Protein AF-A0A6I3NGX9-F1 (afdb_monomer_lite)

Radius of gyration: 14.42 Å; chains: 1; bounding box: 36×33×35 Å

Foldseek 3Di:
DDADALVNLVVDDPAFPVLSVVVNVLNVVQCVVQNRPDDPVRLAEEEAEDPVVVVVVCVVCVPWAWPDKDWDATPVRFIKIWTWTDPDPRYIYIYIDGPCCCVPVPVVNVVSNVVVVVVVD

Structure (mmCIF, N/CA/C/O backbone):
data_AF-A0A6I3NGX9-F1
#
_entry.id   AF-A0A6I3NGX9-F1
#
loop_
_atom_site.group_PDB
_atom_site.id
_atom_site.type_symbol
_atom_site.label_atom_id
_atom_site.label_alt_id
_atom_site.label_comp_id
_atom_site.label_asym_id
_atom_site.label_entity_id
_atom_site.label_seq_id
_atom_site.pdbx_PDB_ins_code
_atom_site.Cartn_x
_atom_site.Cartn_y
_atom_site.Cartn_z
_atom_site.occupancy
_atom_site.B_iso_or_equiv
_atom_site.auth_seq_id
_atom_site.auth_comp_id
_atom_site.auth_asym_id
_atom_site.auth_atom_id
_atom_site.pdbx_PDB_model_num
ATOM 1 N N . MET A 1 1 ? 9.104 -7.984 0.046 1.00 78.94 1 MET A N 1
ATOM 2 C CA . MET A 1 1 ? 8.156 -7.069 -0.623 1.00 78.94 1 MET A CA 1
ATOM 3 C C . MET A 1 1 ? 8.211 -7.337 -2.118 1.00 78.94 1 MET A C 1
ATOM 5 O O . MET A 1 1 ? 9.303 -7.565 -2.633 1.00 78.94 1 MET A O 1
ATOM 9 N N . LYS A 1 2 ? 7.059 -7.397 -2.793 1.00 83.19 2 LYS A N 1
ATOM 10 C CA . LYS A 1 2 ? 6.963 -7.631 -4.242 1.00 83.19 2 LYS A CA 1
ATOM 11 C C . LYS A 1 2 ? 7.318 -6.350 -5.006 1.00 83.19 2 LYS A C 1
ATOM 13 O O . LYS A 1 2 ? 6.868 -5.269 -4.638 1.00 83.19 2 LYS A O 1
ATOM 18 N N . ILE A 1 3 ? 8.093 -6.462 -6.087 1.00 86.69 3 ILE A N 1
ATOM 19 C CA . ILE A 1 3 ? 8.275 -5.350 -7.032 1.00 86.69 3 ILE A CA 1
ATOM 20 C C . ILE A 1 3 ? 7.126 -5.373 -8.026 1.00 86.69 3 ILE A C 1
ATOM 22 O O . ILE A 1 3 ? 7.016 -6.298 -8.831 1.00 86.69 3 ILE A O 1
ATOM 26 N N . TRP A 1 4 ? 6.305 -4.330 -7.991 1.00 90.75 4 TRP A N 1
ATOM 27 C CA . TRP A 1 4 ? 5.278 -4.111 -8.997 1.00 90.75 4 TRP A CA 1
ATOM 28 C C . TRP A 1 4 ? 5.881 -3.570 -10.289 1.00 90.75 4 TRP A C 1
ATOM 30 O O . TRP A 1 4 ? 6.665 -2.620 -10.285 1.00 90.75 4 TRP A O 1
ATOM 40 N N . LYS A 1 5 ? 5.493 -4.177 -11.409 1.00 89.94 5 LYS A N 1
ATOM 41 C CA . LYS A 1 5 ? 5.755 -3.673 -12.761 1.00 89.94 5 LYS A CA 1
ATOM 42 C C . LYS A 1 5 ? 4.480 -3.051 -13.325 1.00 89.94 5 LYS A C 1
ATOM 44 O O . LYS A 1 5 ? 3.382 -3.515 -13.022 1.00 89.94 5 LYS A O 1
ATOM 49 N N . LEU A 1 6 ? 4.623 -2.047 -14.194 1.00 91.50 6 LEU A N 1
ATOM 50 C CA . LEU A 1 6 ? 3.482 -1.372 -14.831 1.00 91.50 6 LEU A CA 1
ATOM 51 C C . LEU A 1 6 ? 2.536 -2.363 -15.524 1.00 91.50 6 LEU A C 1
ATOM 53 O O . LEU A 1 6 ? 1.324 -2.259 -15.388 1.00 91.50 6 LEU A O 1
ATOM 57 N N . GLU A 1 7 ? 3.082 -3.365 -16.212 1.00 91.00 7 GLU A N 1
ATOM 58 C CA . GLU A 1 7 ? 2.273 -4.378 -16.901 1.00 91.00 7 GLU A CA 1
ATOM 59 C C . GLU A 1 7 ? 1.489 -5.286 -15.944 1.00 91.00 7 GLU A C 1
ATOM 61 O O . GLU A 1 7 ? 0.401 -5.730 -16.292 1.00 91.00 7 GLU A O 1
ATOM 66 N N . GLN A 1 8 ? 2.000 -5.532 -14.733 1.00 92.12 8 GLN A N 1
ATOM 67 C CA . GLN A 1 8 ? 1.262 -6.278 -13.707 1.00 92.12 8 GLN A CA 1
ATOM 68 C C . GLN A 1 8 ? 0.120 -5.436 -13.142 1.00 92.12 8 GLN A C 1
ATOM 70 O O . GLN A 1 8 ? -0.971 -5.953 -12.937 1.00 92.12 8 GLN A O 1
ATOM 75 N N . LEU A 1 9 ? 0.361 -4.138 -12.932 1.00 93.19 9 LEU A N 1
ATOM 76 C CA . LEU A 1 9 ? -0.648 -3.215 -12.420 1.00 93.19 9 LEU A CA 1
ATOM 77 C C . LEU A 1 9 ? -1.831 -3.076 -13.392 1.00 93.19 9 LEU A C 1
ATOM 79 O O . LEU A 1 9 ? -2.978 -3.109 -12.971 1.00 93.19 9 LEU A O 1
ATOM 83 N N . LYS A 1 10 ? -1.561 -3.014 -14.703 1.00 91.62 10 LYS A N 1
ATOM 84 C CA . LYS A 1 10 ? -2.596 -2.957 -15.755 1.00 91.62 10 LYS A CA 1
ATOM 85 C C . LYS A 1 10 ? -3.472 -4.210 -15.848 1.00 91.62 10 LYS A C 1
ATOM 87 O O . LYS A 1 10 ? -4.523 -4.166 -16.481 1.00 91.62 10 LYS A O 1
ATOM 92 N N . GLN A 1 11 ? -3.007 -5.334 -15.307 1.00 93.56 11 GLN A N 1
ATOM 93 C CA . GLN A 1 11 ? -3.738 -6.604 -15.292 1.00 93.56 11 GLN A CA 1
ATOM 94 C C . GLN A 1 11 ? -4.511 -6.811 -13.986 1.00 93.56 11 GLN A C 1
ATOM 96 O O . GLN A 1 11 ? -5.276 -7.768 -13.893 1.00 93.56 11 GLN A O 1
ATOM 101 N N . GLU A 1 12 ? -4.309 -5.947 -12.987 1.00 92.00 12 GLU A N 1
ATOM 102 C CA . GLU A 1 12 ? -5.031 -6.017 -11.725 1.00 92.00 12 GLU A CA 1
ATOM 103 C C . GLU A 1 12 ? -6.476 -5.548 -11.919 1.00 92.00 12 GLU A C 1
ATOM 105 O O . GLU A 1 12 ? -6.735 -4.515 -12.532 1.00 92.00 12 GLU A O 1
ATOM 110 N N . THR A 1 13 ? -7.422 -6.322 -11.393 1.00 89.88 13 THR A N 1
ATOM 111 C CA . THR A 1 13 ? -8.863 -6.049 -11.527 1.00 89.88 13 THR A CA 1
ATOM 112 C C . THR A 1 13 ? -9.584 -6.000 -10.188 1.00 89.88 13 THR A C 1
ATOM 114 O O . THR A 1 13 ? -10.768 -5.681 -10.153 1.00 89.88 13 THR A O 1
ATOM 117 N N . ASN A 1 14 ? -8.907 -6.353 -9.091 1.00 91.00 14 ASN A N 1
ATOM 118 C CA . ASN A 1 14 ? -9.511 -6.424 -7.758 1.00 91.00 14 ASN A CA 1
ATOM 119 C C . ASN A 1 14 ? -9.306 -5.144 -6.935 1.00 91.00 14 ASN A C 1
ATOM 121 O O . ASN A 1 14 ? -9.725 -5.084 -5.782 1.00 91.00 14 ASN A O 1
ATOM 125 N N . VAL A 1 15 ? -8.647 -4.140 -7.510 1.00 93.94 15 VAL A N 1
ATOM 126 C CA . VAL A 1 15 ? -8.295 -2.875 -6.863 1.00 93.94 15 VAL A CA 1
ATOM 127 C C . VAL A 1 15 ? -8.997 -1.733 -7.595 1.00 93.94 15 VAL A C 1
ATOM 129 O O . VAL A 1 15 ? -9.135 -1.773 -8.817 1.00 93.94 15 VAL A O 1
ATOM 132 N N . ASP A 1 16 ? -9.444 -0.721 -6.850 1.00 96.75 16 ASP A N 1
ATOM 133 C CA . ASP A 1 16 ? -10.109 0.454 -7.416 1.00 96.75 16 ASP A CA 1
ATOM 134 C C . ASP A 1 16 ? -9.216 1.196 -8.425 1.00 96.75 16 ASP A C 1
ATOM 136 O O . ASP A 1 16 ? -8.006 1.352 -8.235 1.00 96.75 16 ASP A O 1
ATOM 140 N N . GLU A 1 17 ? -9.827 1.701 -9.497 1.00 95.81 17 GLU A N 1
ATOM 141 C CA . GLU A 1 17 ? -9.117 2.376 -10.586 1.00 95.81 17 GLU A CA 1
ATOM 142 C C . GLU A 1 17 ? -8.317 3.601 -10.119 1.00 95.81 17 GLU A C 1
ATOM 144 O O . GLU A 1 17 ? -7.262 3.888 -10.683 1.00 95.81 17 GLU A O 1
ATOM 149 N N . MET A 1 18 ? -8.784 4.334 -9.100 1.00 96.62 18 MET A N 1
ATOM 150 C CA . MET A 1 18 ? -8.056 5.493 -8.576 1.00 96.62 18 MET A CA 1
ATOM 151 C C . MET A 1 18 ? -6.792 5.067 -7.826 1.00 96.62 18 MET A C 1
ATOM 153 O O . MET A 1 18 ? -5.745 5.700 -7.962 1.00 96.62 18 MET A O 1
ATOM 157 N N . VAL A 1 19 ? -6.872 3.968 -7.070 1.00 97.12 19 VAL A N 1
ATOM 158 C CA . VAL A 1 19 ? -5.712 3.372 -6.396 1.00 97.12 19 VAL A CA 1
ATOM 159 C C . VAL A 1 19 ? -4.687 2.915 -7.436 1.00 97.12 19 VAL A C 1
ATOM 161 O O . VAL A 1 19 ? -3.503 3.233 -7.317 1.00 97.12 19 VAL A O 1
ATOM 164 N N . LEU A 1 20 ? -5.143 2.232 -8.494 1.00 96.69 20 LEU A N 1
ATOM 165 C CA . LEU A 1 20 ? -4.280 1.817 -9.601 1.00 96.69 20 LEU A CA 1
ATOM 166 C C . LEU A 1 20 ? -3.636 3.022 -10.298 1.00 96.69 20 LEU A C 1
ATOM 168 O O . LEU A 1 20 ? -2.440 2.991 -10.571 1.00 96.69 20 LEU A O 1
ATOM 172 N N . ALA A 1 21 ? -4.378 4.105 -10.535 1.00 96.19 21 ALA A N 1
ATOM 173 C CA . ALA A 1 21 ? -3.835 5.311 -11.157 1.00 96.19 21 ALA A CA 1
ATOM 174 C C . ALA A 1 21 ? -2.710 5.946 -10.320 1.00 96.19 21 ALA A C 1
ATOM 176 O O . ALA A 1 21 ? -1.639 6.234 -10.857 1.00 96.19 21 ALA A O 1
ATOM 177 N N . LYS A 1 22 ? -2.906 6.104 -9.002 1.00 95.94 22 LYS A N 1
ATOM 178 C CA . LYS A 1 22 ? -1.862 6.639 -8.106 1.00 95.94 22 LYS A CA 1
ATOM 179 C C . LYS A 1 22 ? -0.637 5.722 -8.047 1.00 95.94 22 LYS A C 1
ATOM 181 O O . LYS A 1 22 ? 0.493 6.193 -8.177 1.00 95.94 22 LYS A O 1
ATOM 186 N N . ALA A 1 23 ? -0.845 4.408 -7.946 1.00 95.69 23 ALA A N 1
ATOM 187 C CA . ALA A 1 23 ? 0.248 3.441 -7.994 1.00 95.69 23 ALA A CA 1
ATOM 188 C C . ALA A 1 23 ? 1.018 3.507 -9.329 1.00 95.69 23 ALA A C 1
ATOM 190 O O . ALA A 1 23 ? 2.246 3.422 -9.341 1.00 95.69 23 ALA A O 1
ATOM 191 N N . GLU A 1 24 ? 0.324 3.698 -10.455 1.00 95.56 24 GLU A N 1
ATOM 192 C CA . GLU A 1 24 ? 0.942 3.833 -11.777 1.00 95.56 24 GLU A CA 1
ATOM 193 C C . GLU A 1 24 ? 1.857 5.063 -11.858 1.00 95.56 24 GLU A C 1
ATOM 195 O O . GLU A 1 24 ? 2.952 4.978 -12.420 1.00 95.56 24 GLU A O 1
ATOM 200 N N . GLU A 1 25 ? 1.437 6.197 -11.292 1.00 94.56 25 GLU A N 1
ATOM 201 C CA . GLU A 1 25 ? 2.242 7.422 -11.239 1.00 94.56 25 GLU A CA 1
ATOM 202 C C . GLU A 1 25 ? 3.557 7.201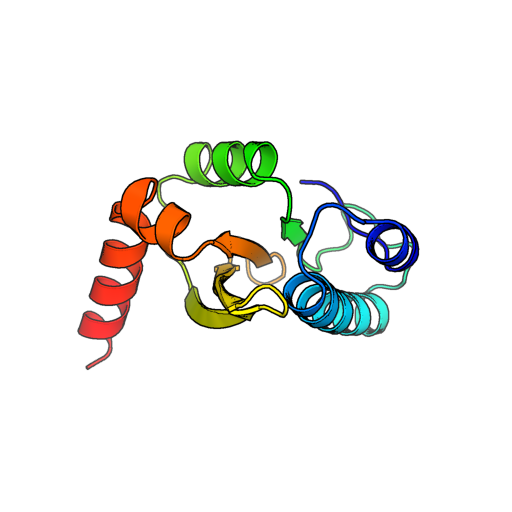 -10.488 1.00 94.56 25 GLU A C 1
ATOM 204 O O . GLU A 1 25 ? 4.625 7.522 -11.016 1.00 94.56 25 GLU A O 1
ATOM 209 N N . ILE A 1 26 ? 3.499 6.563 -9.316 1.00 92.12 26 ILE A N 1
ATOM 210 C CA . ILE A 1 26 ? 4.697 6.215 -8.544 1.00 92.12 26 ILE A CA 1
ATOM 211 C C . ILE A 1 26 ? 5.588 5.272 -9.356 1.00 92.12 26 ILE A C 1
ATOM 213 O O . ILE A 1 26 ? 6.775 5.541 -9.532 1.00 92.12 26 ILE A O 1
ATOM 217 N N . LEU A 1 27 ? 5.030 4.204 -9.936 1.00 92.19 27 LEU A N 1
ATOM 218 C CA . LEU A 1 27 ? 5.803 3.259 -10.749 1.00 92.19 27 LEU A CA 1
ATOM 219 C C . LEU A 1 27 ? 6.504 3.919 -11.937 1.00 92.19 27 LEU A C 1
ATOM 221 O O . LEU A 1 27 ? 7.624 3.524 -12.263 1.00 92.19 27 LEU A O 1
ATOM 225 N N . LYS A 1 28 ? 5.874 4.904 -12.588 1.00 92.56 28 LYS A N 1
ATOM 226 C CA . LYS A 1 28 ? 6.499 5.667 -13.677 1.00 92.56 28 LYS A CA 1
ATOM 227 C C . LYS A 1 28 ? 7.715 6.439 -13.184 1.00 92.56 28 LYS A C 1
ATOM 229 O O . LYS A 1 28 ? 8.752 6.378 -13.839 1.00 92.56 28 LYS A O 1
ATOM 234 N N . VAL A 1 29 ? 7.614 7.109 -12.035 1.00 89.94 29 VAL A N 1
ATOM 235 C CA . VAL A 1 29 ? 8.752 7.808 -11.417 1.00 89.94 29 VAL A CA 1
ATOM 236 C C . VAL A 1 29 ? 9.875 6.818 -11.111 1.00 89.94 29 VAL A C 1
ATOM 238 O O . VAL A 1 29 ? 11.015 7.035 -11.520 1.00 89.94 29 VAL A O 1
ATOM 241 N N . LEU A 1 30 ? 9.555 5.678 -10.495 1.00 88.50 30 LEU A N 1
ATOM 242 C CA . LEU A 1 30 ? 10.552 4.650 -10.192 1.00 88.50 30 LEU A CA 1
ATOM 243 C C . LEU A 1 30 ? 11.225 4.098 -11.453 1.00 88.50 30 LEU A C 1
ATOM 245 O O . LEU A 1 30 ? 12.440 3.938 -11.479 1.00 88.50 30 LEU A O 1
ATOM 249 N N . ASN A 1 31 ? 10.468 3.851 -12.522 1.00 89.56 31 ASN A N 1
ATOM 250 C CA . ASN A 1 31 ? 11.030 3.384 -13.790 1.00 89.56 31 ASN A CA 1
ATOM 251 C C . ASN A 1 31 ? 11.949 4.426 -14.443 1.00 89.56 31 ASN A C 1
ATOM 253 O O . ASN A 1 31 ? 12.943 4.051 -15.058 1.00 89.56 31 ASN A O 1
ATOM 257 N N . VAL A 1 32 ? 11.639 5.721 -14.322 1.00 90.00 32 VAL A N 1
ATOM 258 C CA . VAL A 1 32 ? 12.490 6.799 -14.854 1.00 90.00 32 VAL A CA 1
ATOM 259 C C . VAL A 1 32 ? 13.850 6.827 -14.157 1.00 90.00 32 VAL A C 1
ATOM 261 O O . VAL A 1 32 ? 14.859 7.083 -14.811 1.00 90.00 32 VAL A O 1
ATOM 264 N N . HIS A 1 33 ? 13.888 6.553 -12.853 1.00 87.56 33 HIS A N 1
ATOM 265 C CA . HIS A 1 33 ? 15.119 6.624 -12.066 1.00 87.56 33 HIS A CA 1
ATOM 266 C C . HIS A 1 33 ? 15.905 5.308 -12.015 1.00 87.56 33 HIS A C 1
ATOM 268 O O . HIS A 1 33 ? 17.133 5.348 -11.987 1.00 87.56 33 HIS A O 1
ATOM 274 N N . TYR A 1 34 ? 15.219 4.163 -12.040 1.00 87.12 34 TYR A N 1
ATOM 275 C CA . TYR A 1 34 ? 15.818 2.847 -11.774 1.00 87.12 34 TYR A CA 1
ATOM 276 C C . TYR A 1 34 ? 15.598 1.814 -12.885 1.00 87.12 34 TYR A C 1
ATOM 278 O O . TYR A 1 34 ? 16.074 0.691 -12.764 1.00 87.12 34 TYR A O 1
ATOM 286 N N . GLY A 1 35 ? 14.887 2.165 -13.960 1.00 87.50 35 GLY A N 1
ATOM 287 C CA . GLY A 1 35 ? 14.545 1.232 -15.034 1.00 87.50 35 GLY A CA 1
ATOM 288 C C . GLY A 1 35 ? 13.323 0.360 -14.728 1.00 87.50 35 GLY A C 1
ATOM 289 O O . GLY A 1 35 ? 12.881 0.201 -13.584 1.00 87.50 35 GLY A O 1
ATOM 290 N N . ASP A 1 36 ? 12.733 -0.202 -15.783 1.00 86.69 36 ASP A N 1
ATOM 291 C CA . ASP A 1 36 ? 11.607 -1.135 -15.689 1.00 86.69 36 ASP A CA 1
ATOM 292 C C . ASP A 1 36 ? 12.054 -2.576 -15.391 1.00 86.69 36 ASP A C 1
ATOM 294 O O . ASP A 1 36 ? 11.243 -3.394 -14.951 1.00 86.69 36 ASP A O 1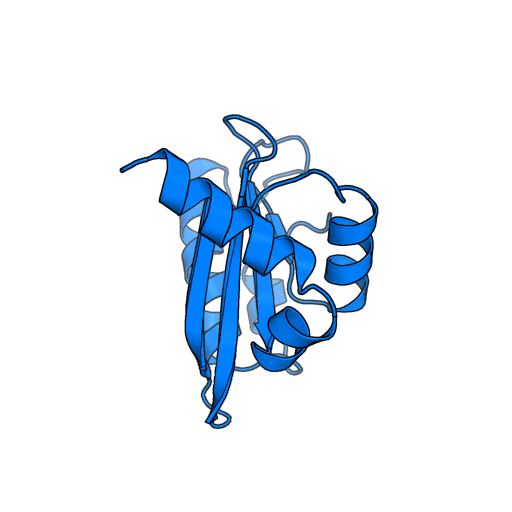
ATOM 298 N N . ASP A 1 37 ? 13.347 -2.874 -15.515 1.00 86.00 37 ASP A N 1
ATOM 299 C CA . ASP A 1 37 ? 14.008 -4.128 -15.155 1.00 86.00 37 ASP A CA 1
ATOM 300 C C . ASP A 1 37 ? 14.511 -4.165 -13.702 1.00 86.00 37 ASP A C 1
ATOM 302 O O . ASP A 1 37 ? 15.027 -5.197 -13.274 1.00 86.00 37 ASP A O 1
ATOM 306 N N . ARG A 1 38 ? 14.239 -3.112 -12.909 1.00 85.88 38 ARG A N 1
ATOM 307 C CA . ARG A 1 38 ? 14.667 -3.001 -11.505 1.00 85.88 38 ARG A CA 1
ATOM 308 C C . ARG A 1 38 ? 14.443 -4.269 -10.673 1.00 85.88 38 ARG A C 1
ATOM 310 O O . ARG A 1 38 ? 13.364 -4.885 -10.714 1.00 85.88 38 ARG A O 1
ATOM 317 N N . LEU A 1 39 ? 15.453 -4.612 -9.892 1.00 82.25 39 LEU A N 1
ATOM 318 C CA . LEU A 1 39 ? 15.532 -5.714 -8.946 1.00 82.25 39 LEU A CA 1
ATOM 319 C C . LEU A 1 39 ? 15.334 -5.210 -7.514 1.00 82.25 39 LEU A C 1
ATOM 321 O O . LEU A 1 39 ? 15.367 -4.019 -7.240 1.00 82.25 39 LEU A O 1
ATOM 325 N N . VAL A 1 40 ? 15.160 -6.134 -6.565 1.00 75.69 40 VAL A N 1
ATOM 326 C CA . VAL A 1 40 ? 15.030 -5.811 -5.123 1.00 75.69 40 VAL A CA 1
ATOM 327 C C . VAL A 1 40 ? 16.288 -5.124 -4.579 1.00 75.69 40 VAL A C 1
ATOM 329 O O . VAL A 1 40 ? 16.231 -4.428 -3.573 1.00 75.69 40 VAL A O 1
ATOM 332 N N . THR A 1 41 ? 17.425 -5.303 -5.251 1.00 74.50 41 THR A N 1
ATOM 333 C CA . THR A 1 41 ? 18.688 -4.620 -4.948 1.00 74.50 41 THR A CA 1
ATOM 334 C C . THR A 1 41 ? 18.768 -3.203 -5.507 1.00 74.50 41 THR A C 1
ATOM 336 O O . THR A 1 41 ? 19.639 -2.448 -5.083 1.00 74.50 41 THR A O 1
ATOM 339 N N . ASP A 1 42 ? 17.898 -2.847 -6.452 1.00 66.19 42 ASP A N 1
ATOM 340 C CA . ASP A 1 42 ? 17.850 -1.517 -7.046 1.00 66.19 42 ASP A CA 1
ATOM 341 C C . ASP A 1 42 ? 16.956 -0.656 -6.145 1.00 66.19 42 ASP A C 1
ATOM 343 O O . ASP A 1 42 ? 15.728 -0.682 -6.231 1.00 66.19 42 ASP A O 1
ATOM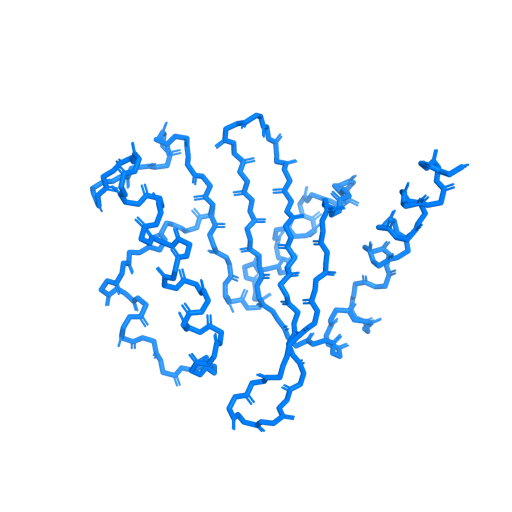 347 N N . LEU A 1 43 ? 17.606 0.007 -5.187 1.00 67.94 43 LEU A N 1
ATOM 348 C CA . LEU A 1 43 ? 17.017 0.816 -4.115 1.00 67.94 43 LEU A CA 1
ATOM 349 C C . LEU A 1 43 ? 16.112 1.914 -4.692 1.00 67.94 43 LEU A C 1
ATOM 351 O O . LEU A 1 43 ? 16.602 2.959 -5.110 1.00 67.94 43 LEU A O 1
ATOM 355 N N . GLY A 1 44 ? 14.806 1.659 -4.764 1.00 66.25 44 GLY A N 1
ATOM 356 C CA . GLY A 1 44 ? 13.844 2.575 -5.384 1.00 66.25 44 GLY A CA 1
ATOM 357 C C . GLY A 1 44 ? 12.442 2.510 -4.790 1.00 66.25 44 GLY A C 1
ATOM 358 O O . GLY A 1 44 ? 11.529 3.117 -5.323 1.00 66.25 44 GLY A O 1
ATOM 359 N N . GLY A 1 45 ? 12.245 1.790 -3.691 1.00 82.31 45 GLY A N 1
ATOM 360 C CA . GLY A 1 45 ? 10.959 1.710 -3.007 1.00 82.31 45 GLY A CA 1
ATOM 361 C C . GLY A 1 45 ? 9.917 0.754 -3.606 1.00 82.31 45 GLY A C 1
ATOM 362 O O . GLY A 1 45 ? 10.058 0.191 -4.697 1.00 82.31 45 GLY A O 1
ATOM 363 N N . TYR A 1 46 ? 8.871 0.516 -2.817 1.00 89.44 46 TYR A N 1
ATOM 364 C CA . TYR A 1 46 ? 7.896 -0.558 -3.003 1.00 89.44 46 TYR A CA 1
ATOM 365 C C . TYR A 1 46 ? 6.470 -0.027 -2.925 1.00 89.44 46 TYR A C 1
ATOM 367 O O . TYR A 1 46 ? 6.184 0.907 -2.182 1.00 89.44 46 TYR A O 1
ATOM 375 N N . ILE A 1 47 ? 5.570 -0.681 -3.656 1.00 93.56 47 ILE A N 1
ATOM 376 C CA . ILE A 1 47 ? 4.131 -0.426 -3.581 1.00 93.56 47 ILE A CA 1
ATOM 377 C C . ILE A 1 47 ? 3.459 -1.673 -3.015 1.00 93.56 47 ILE A C 1
ATOM 379 O O . ILE A 1 47 ? 3.734 -2.777 -3.486 1.00 93.56 47 ILE A O 1
ATOM 383 N N . LEU A 1 48 ? 2.582 -1.507 -2.028 1.00 94.81 48 LEU A N 1
ATOM 384 C CA . LEU A 1 48 ? 1.754 -2.580 -1.482 1.00 94.81 48 LEU A CA 1
ATOM 385 C C . LEU A 1 48 ? 0.275 -2.280 -1.747 1.00 94.81 48 LEU A C 1
ATOM 387 O O . LEU A 1 48 ? -0.217 -1.202 -1.416 1.00 94.81 48 LEU A O 1
ATOM 391 N N . LEU A 1 49 ? -0.410 -3.251 -2.352 1.00 94.25 49 LEU A N 1
ATOM 392 C CA . LEU A 1 49 ? -1.836 -3.183 -2.707 1.00 94.25 49 LEU A CA 1
ATOM 393 C C . LEU A 1 49 ? -2.649 -4.314 -2.066 1.00 94.25 49 LEU A C 1
ATOM 395 O O . LEU A 1 49 ? -3.854 -4.183 -1.885 1.00 94.25 49 LEU A O 1
ATOM 399 N N . ASP A 1 50 ? -1.996 -5.432 -1.744 1.00 92.31 50 ASP A N 1
ATOM 400 C CA . ASP A 1 50 ? -2.637 -6.605 -1.164 1.00 92.31 50 ASP A CA 1
ATOM 401 C C . ASP A 1 50 ? -2.709 -6.494 0.364 1.00 92.31 50 ASP A C 1
ATOM 403 O O . ASP A 1 50 ? -1.723 -6.160 1.028 1.00 92.31 50 ASP A O 1
ATOM 407 N N . ILE A 1 51 ? -3.880 -6.785 0.931 1.00 91.31 51 ILE A N 1
ATOM 408 C CA . ILE A 1 51 ? -4.127 -6.597 2.363 1.00 91.31 51 ILE A CA 1
ATOM 409 C C . ILE A 1 51 ? -3.304 -7.549 3.243 1.00 91.31 51 ILE A C 1
ATOM 411 O O . ILE A 1 51 ? -2.891 -7.160 4.338 1.00 91.31 51 ILE A O 1
ATOM 415 N N . GLU A 1 52 ? -3.016 -8.770 2.784 1.00 92.88 52 GLU A N 1
ATOM 416 C CA . GLU A 1 52 ? -2.199 -9.728 3.533 1.00 92.88 52 GLU A CA 1
ATOM 417 C C . GLU A 1 52 ? -0.727 -9.295 3.535 1.00 92.88 52 GLU A C 1
ATOM 419 O O . GLU A 1 52 ? -0.056 -9.351 4.576 1.00 92.88 52 GLU A O 1
ATOM 424 N N . GLU A 1 53 ? -0.229 -8.794 2.398 1.00 93.31 53 GLU A N 1
ATOM 425 C CA . GLU A 1 53 ? 1.109 -8.200 2.305 1.00 93.31 53 GLU A CA 1
ATOM 426 C C . GLU A 1 53 ? 1.238 -6.958 3.201 1.00 93.31 53 GLU A C 1
ATOM 428 O O . GLU A 1 53 ? 2.223 -6.831 3.935 1.00 93.31 53 GLU A O 1
ATOM 433 N N . ILE A 1 54 ? 0.233 -6.074 3.198 1.00 94.94 54 ILE A N 1
ATOM 434 C CA . ILE A 1 54 ? 0.179 -4.876 4.051 1.00 94.94 54 ILE A CA 1
ATOM 435 C C . ILE A 1 54 ? 0.194 -5.266 5.531 1.00 94.94 54 ILE A C 1
ATOM 437 O O . ILE A 1 54 ? 1.006 -4.751 6.303 1.00 94.94 54 ILE A O 1
ATOM 441 N N . HIS A 1 55 ? -0.657 -6.211 5.935 1.00 94.75 55 HIS A N 1
ATOM 442 C CA . HIS A 1 55 ? -0.710 -6.679 7.317 1.00 94.75 55 HIS A CA 1
ATOM 443 C C . HIS A 1 55 ? 0.623 -7.285 7.767 1.00 94.75 55 HIS A C 1
ATOM 445 O O . HIS A 1 55 ? 1.105 -6.994 8.868 1.00 94.75 55 HIS A O 1
ATOM 451 N N . THR A 1 56 ? 1.250 -8.085 6.904 1.00 95.06 56 THR A N 1
ATOM 452 C CA . THR A 1 56 ? 2.566 -8.673 7.171 1.00 95.06 56 THR A CA 1
ATOM 453 C C . THR A 1 56 ? 3.627 -7.588 7.335 1.00 95.06 56 THR A C 1
ATOM 455 O O . THR A 1 56 ? 4.397 -7.627 8.296 1.00 95.06 56 THR A O 1
ATOM 458 N N . PHE A 1 57 ? 3.646 -6.596 6.440 1.00 94.50 57 PHE A N 1
ATOM 459 C CA . PHE A 1 57 ? 4.598 -5.490 6.477 1.00 94.50 57 PHE A CA 1
ATOM 460 C C . PHE A 1 57 ? 4.482 -4.675 7.770 1.00 94.50 57 PHE A C 1
ATOM 462 O O . PHE A 1 57 ? 5.485 -4.508 8.466 1.00 94.50 57 PHE A O 1
ATOM 469 N N . ILE A 1 58 ? 3.271 -4.236 8.127 1.00 93.56 58 ILE A N 1
ATOM 470 C CA . ILE A 1 58 ? 3.021 -3.443 9.341 1.00 93.56 58 ILE A CA 1
ATOM 471 C C . ILE A 1 58 ? 3.399 -4.238 10.596 1.00 93.56 58 ILE A C 1
ATOM 473 O O . ILE A 1 58 ? 4.028 -3.700 11.505 1.00 93.56 58 ILE A O 1
ATOM 477 N N . THR A 1 59 ? 3.073 -5.533 10.643 1.00 92.69 59 THR A N 1
ATOM 478 C CA . THR A 1 59 ? 3.415 -6.392 11.788 1.00 92.69 59 THR A CA 1
ATOM 479 C C . THR A 1 59 ? 4.926 -6.566 11.945 1.00 92.69 59 THR A C 1
ATOM 481 O O . THR A 1 59 ? 5.441 -6.508 13.061 1.00 92.69 59 THR A O 1
ATOM 484 N N . GLN A 1 60 ? 5.653 -6.761 10.841 1.00 93.31 60 GLN A N 1
ATOM 485 C CA . GLN A 1 60 ? 7.115 -6.891 10.863 1.00 93.31 60 GLN A CA 1
ATOM 486 C C . GLN A 1 60 ? 7.820 -5.578 11.217 1.00 93.31 60 GLN A C 1
ATOM 488 O O . GLN A 1 60 ? 8.917 -5.607 11.771 1.00 93.31 60 GLN A O 1
ATOM 493 N N . HIS A 1 61 ? 7.183 -4.441 10.937 1.00 90.62 61 HIS A N 1
ATOM 494 C CA . HIS A 1 61 ? 7.739 -3.111 11.148 1.00 90.62 61 HIS A CA 1
ATOM 495 C C . HIS A 1 61 ? 6.895 -2.276 12.119 1.00 90.62 61 HIS A C 1
ATOM 497 O O . HIS A 1 61 ? 6.642 -1.096 11.890 1.00 90.62 61 HIS A O 1
ATOM 503 N N . SER A 1 62 ? 6.486 -2.869 13.242 1.00 86.12 62 SER A N 1
ATOM 504 C CA . SER A 1 62 ? 5.544 -2.262 14.197 1.00 86.12 62 SER A CA 1
ATOM 505 C C . SER A 1 62 ? 6.020 -0.959 14.857 1.00 86.12 62 SER A C 1
ATOM 507 O O . SER A 1 62 ? 5.253 -0.302 15.558 1.00 86.12 62 SER A O 1
ATOM 509 N N . THR A 1 63 ? 7.302 -0.617 14.716 1.00 86.88 63 THR A N 1
ATOM 510 C CA . THR A 1 63 ? 7.904 0.609 15.256 1.00 86.88 63 THR A CA 1
ATOM 511 C C . THR A 1 63 ? 8.067 1.710 14.215 1.00 86.88 63 THR A C 1
ATOM 513 O O . THR A 1 63 ? 8.482 2.806 14.587 1.00 86.88 63 THR A O 1
ATOM 516 N N . LEU A 1 64 ? 7.805 1.433 12.932 1.00 87.44 64 LEU A N 1
ATOM 517 C CA . LEU A 1 64 ? 7.859 2.460 11.899 1.00 87.44 64 LEU A CA 1
ATOM 518 C C . LEU A 1 64 ? 6.744 3.476 12.113 1.00 87.44 64 LEU A C 1
ATOM 520 O O . LEU A 1 64 ? 5.610 3.127 12.435 1.00 87.44 64 LEU A O 1
ATOM 524 N N . ILE A 1 65 ? 7.092 4.735 11.888 1.00 90.94 65 ILE A N 1
ATOM 525 C CA . ILE A 1 65 ? 6.156 5.848 11.900 1.00 90.94 65 ILE A CA 1
ATOM 526 C C . ILE A 1 65 ? 5.925 6.230 10.435 1.00 90.94 65 ILE A C 1
ATOM 528 O O . ILE A 1 65 ? 6.900 6.333 9.689 1.00 90.94 65 ILE A O 1
ATOM 532 N N . PRO A 1 66 ? 4.668 6.395 9.996 1.00 93.69 66 PRO A N 1
ATOM 533 C CA . PRO A 1 66 ? 4.392 6.937 8.675 1.00 93.69 66 PRO A CA 1
ATOM 534 C C . PRO A 1 66 ? 4.982 8.341 8.530 1.00 93.69 66 PRO A C 1
ATOM 536 O O . PRO A 1 66 ? 4.814 9.172 9.421 1.00 93.69 66 PRO A O 1
ATOM 539 N N . GLU A 1 67 ? 5.606 8.630 7.393 1.00 92.50 67 GLU A N 1
ATOM 540 C CA . GLU A 1 67 ? 6.021 9.996 7.051 1.00 92.50 67 GLU A CA 1
ATOM 541 C C . GLU A 1 67 ? 4.828 10.849 6.622 1.00 92.50 67 GLU A C 1
ATOM 543 O O . GLU A 1 67 ? 4.778 12.055 6.858 1.00 92.50 67 GLU A O 1
ATOM 548 N N . TYR A 1 68 ? 3.848 10.220 5.976 1.00 92.19 68 TYR A N 1
ATOM 549 C CA . TYR A 1 68 ? 2.658 10.896 5.487 1.00 92.19 68 TYR A CA 1
ATOM 550 C C . TYR A 1 68 ? 1.495 9.914 5.332 1.00 92.19 68 TYR A C 1
ATOM 552 O O . TYR A 1 68 ? 1.691 8.739 5.005 1.00 92.19 68 TYR A O 1
ATOM 560 N N . ILE A 1 69 ? 0.288 10.426 5.584 1.00 95.69 69 ILE A N 1
ATOM 561 C CA . ILE A 1 69 ? -0.993 9.756 5.364 1.00 95.69 69 ILE A CA 1
ATOM 562 C C . ILE A 1 69 ? -1.917 10.759 4.668 1.00 95.69 69 ILE A C 1
ATOM 564 O O . ILE A 1 69 ? -2.224 11.804 5.242 1.00 95.69 69 ILE A O 1
ATOM 568 N N . GLU A 1 70 ? -2.419 10.434 3.478 1.00 95.62 70 GLU A N 1
ATOM 569 C CA . GLU A 1 70 ? -3.435 11.241 2.784 1.00 95.62 70 GLU A CA 1
ATOM 570 C C . GLU A 1 70 ? -4.618 10.391 2.371 1.00 95.62 70 GLU A C 1
ATOM 572 O O . GLU A 1 70 ? -4.469 9.276 1.880 1.00 95.62 70 GLU A O 1
ATOM 577 N N . SER A 1 71 ? -5.811 10.945 2.572 1.00 96.62 71 SER A N 1
ATOM 578 C CA . SER A 1 71 ? -7.059 10.315 2.156 1.00 96.62 71 SER A CA 1
ATOM 579 C C . SER A 1 71 ? -7.474 10.797 0.771 1.00 96.62 71 SER A C 1
ATOM 581 O O . SER A 1 71 ? -7.313 11.973 0.450 1.00 96.62 71 SER A O 1
ATOM 583 N N . PHE A 1 72 ? -8.064 9.910 -0.022 1.00 97.56 72 PHE A N 1
ATOM 584 C CA . PHE A 1 72 ? -8.647 10.241 -1.319 1.00 97.56 72 PHE A CA 1
ATOM 585 C C . PHE A 1 72 ? -9.886 9.384 -1.600 1.00 97.56 72 PHE A C 1
ATOM 587 O O . PHE A 1 72 ? -10.067 8.312 -1.024 1.00 97.56 72 PHE A O 1
ATOM 594 N N . GLU A 1 73 ? -10.748 9.862 -2.495 1.00 98.12 73 GLU A N 1
ATOM 595 C CA . GLU A 1 73 ? -11.949 9.137 -2.916 1.00 98.12 73 GLU A CA 1
ATOM 596 C C . GLU A 1 73 ? -11.649 8.244 -4.127 1.00 98.12 73 GLU A C 1
ATOM 598 O O . GLU A 1 73 ? -11.062 8.697 -5.114 1.00 98.12 73 GLU A O 1
ATOM 603 N N . GLY A 1 74 ? -12.050 6.975 -4.041 1.00 97.44 74 GLY A N 1
ATOM 604 C CA . GLY A 1 74 ? -11.978 6.015 -5.138 1.00 97.44 74 GLY A CA 1
ATOM 605 C C . GLY A 1 74 ? -13.110 6.173 -6.150 1.00 97.44 74 GLY A C 1
ATOM 606 O O . GLY A 1 74 ? -14.072 6.917 -5.944 1.00 97.44 74 GLY A O 1
ATOM 607 N N . ARG A 1 75 ? -13.020 5.452 -7.270 1.00 96.44 75 ARG A N 1
ATOM 608 C CA . ARG A 1 75 ? -14.097 5.426 -8.278 1.00 96.44 75 ARG A CA 1
ATOM 609 C C . ARG A 1 75 ? -15.342 4.704 -7.782 1.00 96.44 75 ARG A C 1
ATOM 611 O O . ARG A 1 75 ? -16.446 5.048 -8.197 1.00 96.44 75 ARG A O 1
ATOM 618 N N . ASP A 1 76 ? -15.162 3.744 -6.890 1.00 96.44 76 ASP A N 1
ATOM 619 C CA . ASP A 1 76 ? -16.217 3.044 -6.163 1.00 96.44 76 ASP A CA 1
ATOM 620 C C . ASP A 1 76 ? -16.876 3.870 -5.033 1.00 96.44 76 ASP A C 1
ATOM 622 O O . ASP A 1 76 ? -17.724 3.343 -4.310 1.00 96.44 76 ASP A O 1
ATOM 626 N N . SER A 1 77 ? -16.509 5.151 -4.884 1.00 96.25 77 SER A N 1
ATOM 627 C CA . SER A 1 77 ? -16.949 6.065 -3.816 1.00 96.25 77 SER A CA 1
ATOM 628 C C . SER A 1 77 ? -16.495 5.685 -2.400 1.00 96.25 77 SER A C 1
ATOM 630 O O . SER A 1 77 ? -16.931 6.309 -1.427 1.00 96.25 77 SER A O 1
ATOM 632 N N . ASN A 1 78 ? -15.597 4.709 -2.251 1.00 97.69 78 ASN A N 1
ATOM 633 C CA . ASN A 1 78 ? -14.945 4.439 -0.977 1.00 97.69 78 ASN A CA 1
ATOM 634 C C . ASN A 1 78 ? -13.830 5.457 -0.711 1.00 97.69 78 ASN A C 1
ATOM 636 O O . ASN A 1 78 ? -13.239 6.041 -1.621 1.00 97.69 78 ASN A O 1
ATOM 640 N N . GLN A 1 79 ? -13.528 5.668 0.568 1.00 98.25 79 GLN A N 1
ATOM 641 C CA . GLN A 1 79 ? -12.374 6.462 0.978 1.00 98.25 79 GLN A CA 1
ATOM 642 C C . GLN A 1 79 ? -11.166 5.546 1.137 1.00 98.25 79 GLN A C 1
ATOM 644 O O . GLN A 1 79 ? -11.195 4.591 1.917 1.00 98.25 79 GLN A O 1
ATOM 649 N N . TYR A 1 80 ? -10.099 5.877 0.429 1.00 98.12 80 TYR A N 1
ATOM 650 C CA . TYR A 1 80 ? -8.807 5.216 0.493 1.00 98.12 80 TYR A CA 1
ATOM 651 C C . TYR A 1 80 ? -7.795 6.116 1.184 1.00 98.12 80 TYR A C 1
ATOM 653 O O . TYR A 1 80 ? -8.005 7.321 1.329 1.00 98.12 80 TYR A O 1
ATOM 661 N N . VAL A 1 81 ? -6.690 5.520 1.608 1.00 97.62 81 VAL A N 1
ATOM 662 C CA . VA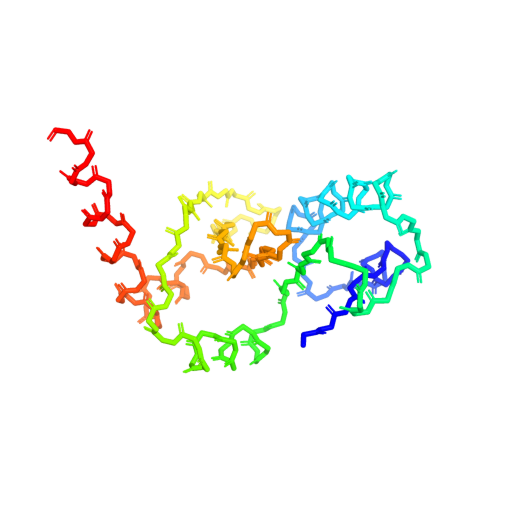L A 1 81 ? -5.528 6.240 2.115 1.00 97.62 81 VAL A CA 1
ATOM 663 C C . VAL A 1 81 ? -4.271 5.774 1.404 1.00 97.62 81 VAL A C 1
ATOM 665 O O . VAL A 1 81 ? -4.087 4.582 1.159 1.00 97.62 81 VAL A O 1
ATOM 668 N N . GLU A 1 82 ? -3.418 6.737 1.081 1.00 97.19 82 GLU A N 1
ATOM 669 C CA . GLU A 1 82 ? -2.026 6.525 0.714 1.00 97.19 82 GLU A CA 1
ATOM 670 C C . GLU A 1 82 ? -1.178 6.744 1.966 1.00 97.19 82 GLU A C 1
ATOM 672 O O . GLU A 1 82 ? -1.315 7.768 2.639 1.00 97.19 82 GLU A O 1
ATOM 677 N N . VAL A 1 83 ? -0.324 5.776 2.294 1.00 96.50 83 VAL A N 1
ATOM 678 C CA . VAL A 1 83 ? 0.582 5.866 3.441 1.00 96.50 83 VAL A CA 1
ATOM 679 C C . VAL A 1 83 ? 2.010 5.655 2.971 1.00 96.50 83 VAL A C 1
ATOM 681 O O . VAL A 1 83 ? 2.312 4.635 2.348 1.00 96.50 83 VAL A O 1
ATOM 684 N N . LEU A 1 84 ? 2.886 6.599 3.310 1.00 94.94 84 LEU A N 1
ATOM 685 C CA . LEU A 1 84 ? 4.312 6.546 3.002 1.00 94.94 84 LEU A CA 1
ATOM 686 C C . LEU A 1 84 ? 5.117 6.182 4.251 1.00 94.94 84 LEU A C 1
ATOM 688 O O . LEU A 1 84 ? 5.016 6.847 5.282 1.00 94.94 84 LEU A O 1
ATOM 692 N N . PHE A 1 85 ? 5.980 5.181 4.121 1.00 93.50 85 PHE A N 1
ATOM 693 C CA . PHE A 1 85 ? 7.019 4.851 5.091 1.00 93.50 85 PHE A CA 1
ATOM 694 C C . PHE A 1 85 ? 8.398 5.020 4.468 1.00 93.50 85 PHE A C 1
ATOM 696 O O . PHE A 1 85 ? 8.634 4.540 3.360 1.00 93.50 85 PHE A O 1
ATOM 703 N N . MET A 1 86 ? 9.331 5.612 5.210 1.00 90.69 86 MET A N 1
ATOM 704 C CA . MET A 1 86 ? 10.749 5.627 4.852 1.00 90.69 86 MET A CA 1
ATOM 705 C C . MET A 1 86 ? 11.475 4.559 5.669 1.00 90.69 86 MET A C 1
ATOM 707 O O . MET A 1 86 ? 11.536 4.631 6.895 1.00 90.69 86 MET A O 1
ATOM 711 N N . LEU A 1 87 ? 12.000 3.537 4.993 1.00 87.94 87 LEU A N 1
ATOM 712 C CA . LEU A 1 87 ? 12.813 2.488 5.617 1.00 87.94 87 LEU A CA 1
ATOM 713 C C . LEU A 1 87 ? 14.285 2.907 5.700 1.00 87.94 87 LEU A C 1
ATOM 715 O O . LEU A 1 87 ? 14.979 2.581 6.663 1.00 87.94 87 LEU A O 1
ATOM 719 N N . SER A 1 88 ? 14.759 3.615 4.676 1.00 84.31 88 SER A N 1
ATOM 720 C CA . SER A 1 88 ? 16.107 4.175 4.560 1.00 84.31 88 SER A CA 1
ATOM 721 C C . SER A 1 88 ? 16.067 5.427 3.667 1.00 84.31 88 SER A C 1
ATOM 723 O O . SER A 1 88 ? 14.994 5.838 3.238 1.00 84.31 88 SER A O 1
ATOM 725 N N . SER A 1 89 ? 17.219 6.044 3.373 1.00 77.50 89 SER A N 1
ATOM 726 C CA . SER A 1 89 ? 17.290 7.186 2.438 1.00 77.50 89 SER A CA 1
ATOM 727 C C . SER A 1 89 ? 16.773 6.838 1.039 1.00 77.50 89 SER A C 1
ATOM 729 O O . SER A 1 89 ? 16.193 7.696 0.380 1.00 77.50 89 SER A O 1
ATOM 731 N N . ASP A 1 90 ? 16.980 5.594 0.603 1.00 76.06 90 ASP A N 1
ATOM 732 C CA . ASP A 1 90 ? 16.694 5.157 -0.768 1.00 76.06 90 ASP A CA 1
ATOM 733 C C . ASP A 1 90 ? 15.560 4.113 -0.825 1.00 76.06 90 ASP A C 1
ATOM 735 O O . ASP A 1 90 ? 15.063 3.784 -1.901 1.00 76.06 90 ASP A O 1
ATOM 739 N N . ASP A 1 91 ? 15.095 3.626 0.333 1.00 84.06 91 ASP A N 1
ATOM 740 C CA . ASP A 1 91 ? 14.007 2.655 0.437 1.00 84.06 91 ASP A CA 1
ATOM 741 C C . ASP A 1 91 ? 12.780 3.272 1.095 1.00 84.06 91 ASP A C 1
ATOM 743 O O . ASP A 1 91 ? 12.764 3.559 2.295 1.00 84.06 91 ASP A O 1
ATOM 747 N N . HIS A 1 92 ? 11.714 3.393 0.313 1.00 89.88 92 HIS A N 1
ATOM 748 C CA . HIS A 1 92 ? 10.405 3.807 0.792 1.00 89.88 92 HIS A CA 1
ATOM 749 C C . HIS A 1 92 ? 9.344 2.762 0.456 1.00 89.88 92 HIS A C 1
ATOM 751 O O . HIS A 1 92 ? 9.491 1.972 -0.474 1.00 89.88 92 HIS A O 1
ATOM 757 N N . VAL A 1 93 ? 8.264 2.736 1.221 1.00 93.50 93 VAL A N 1
ATOM 758 C CA . VAL A 1 93 ? 7.116 1.869 0.964 1.00 93.50 93 VAL A CA 1
ATOM 759 C C . VAL A 1 93 ? 5.882 2.737 0.922 1.00 93.50 93 VAL A C 1
ATOM 761 O O . VAL A 1 93 ? 5.594 3.450 1.881 1.00 93.50 9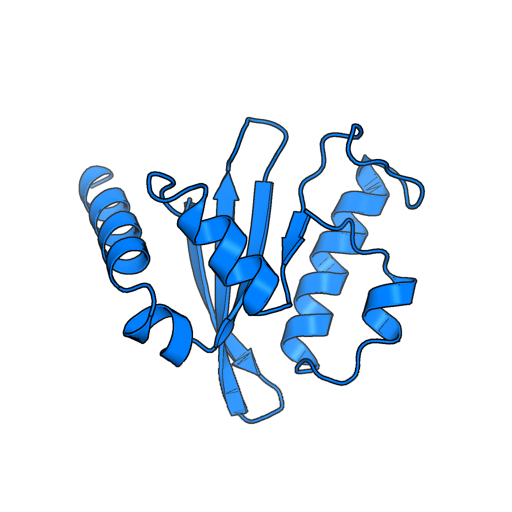3 VAL A O 1
ATOM 764 N N . VAL A 1 94 ? 5.157 2.655 -0.186 1.00 95.31 94 VAL A N 1
ATOM 765 C CA . VAL A 1 94 ? 3.832 3.246 -0.322 1.00 95.31 94 VAL A CA 1
ATOM 766 C C . VAL A 1 94 ? 2.813 2.131 -0.258 1.00 95.31 94 VAL A C 1
ATOM 768 O O . VAL A 1 94 ? 2.919 1.137 -0.977 1.00 95.31 94 VAL A O 1
ATOM 771 N N . LEU A 1 95 ? 1.828 2.277 0.614 1.00 96.06 95 LEU A N 1
ATOM 772 C CA . LEU A 1 95 ? 0.720 1.341 0.695 1.00 96.06 95 LEU A CA 1
ATOM 773 C C . LEU A 1 95 ? -0.609 2.051 0.475 1.00 96.06 95 LEU A C 1
ATOM 775 O O . LEU A 1 95 ? -0.782 3.208 0.861 1.00 96.06 95 LEU A O 1
ATOM 779 N N . TYR A 1 96 ? -1.529 1.326 -0.154 1.00 97.19 96 TYR A N 1
ATOM 780 C CA . TYR A 1 96 ? -2.888 1.768 -0.422 1.00 97.19 96 TYR A CA 1
ATOM 781 C C . TYR A 1 96 ? -3.875 0.813 0.240 1.00 97.19 96 TYR A C 1
ATOM 783 O O . TYR A 1 96 ? -3.782 -0.400 0.072 1.00 97.19 96 TYR A O 1
ATOM 791 N N . LEU A 1 97 ? -4.829 1.356 0.988 1.00 96.62 97 LEU A N 1
ATOM 792 C CA . LEU A 1 97 ? -5.901 0.595 1.633 1.00 96.62 97 LEU A CA 1
ATOM 793 C C . LEU A 1 97 ? -7.114 1.485 1.884 1.00 96.62 97 LEU A C 1
ATOM 795 O O . LEU A 1 97 ? -7.044 2.707 1.763 1.00 96.62 97 LEU A O 1
ATOM 799 N N . LEU A 1 98 ? -8.229 0.870 2.263 1.00 97.44 98 LEU A N 1
ATOM 800 C CA . LEU A 1 98 ? -9.407 1.599 2.714 1.00 97.44 98 LEU A CA 1
ATOM 801 C C . LEU A 1 98 ? -9.092 2.395 3.982 1.00 97.44 98 LEU A C 1
ATOM 803 O O . LEU A 1 98 ? -8.463 1.889 4.917 1.00 97.44 98 LEU A O 1
ATOM 807 N N . LYS A 1 99 ? -9.610 3.622 4.050 1.00 97.19 99 LYS A N 1
ATOM 808 C CA . LYS A 1 99 ? -9.491 4.474 5.234 1.00 97.19 99 LYS A CA 1
ATOM 809 C C . LYS A 1 99 ? -10.058 3.796 6.480 1.00 97.19 99 LYS A C 1
ATOM 811 O O . LYS A 1 99 ? -9.433 3.830 7.535 1.00 97.19 99 LYS A O 1
ATOM 816 N N . GLU A 1 100 ? -11.213 3.146 6.346 1.00 96.69 100 GLU A N 1
ATOM 817 C CA . GLU A 1 100 ? -11.840 2.417 7.451 1.00 96.69 100 GLU A CA 1
ATOM 818 C C . GLU A 1 100 ? -10.916 1.320 8.001 1.00 96.69 100 GLU A C 1
ATOM 820 O O . GLU A 1 100 ? -10.791 1.174 9.215 1.00 96.69 100 GLU A O 1
ATOM 825 N N . THR A 1 101 ? -10.226 0.587 7.123 1.00 96.31 101 THR A N 1
ATOM 826 C CA . THR A 1 101 ? -9.256 -0.442 7.520 1.00 96.31 101 THR A CA 1
ATOM 827 C C . THR A 1 101 ? -8.084 0.166 8.285 1.00 96.31 101 THR A C 1
ATOM 829 O O . THR A 1 101 ? -7.719 -0.358 9.335 1.00 96.31 101 THR A O 1
ATOM 832 N N . LEU A 1 102 ? -7.526 1.292 7.822 1.00 96.06 102 LEU A N 1
ATOM 833 C CA . LEU A 1 102 ? -6.469 1.998 8.553 1.00 96.06 102 LEU A CA 1
ATOM 834 C C . LEU A 1 102 ? -6.928 2.387 9.965 1.00 96.06 102 LEU A C 1
ATOM 836 O O . LEU A 1 102 ? -6.253 2.076 10.947 1.00 96.06 102 LEU A O 1
ATOM 840 N N . ASP A 1 103 ? -8.088 3.034 10.060 1.00 95.38 103 ASP A N 1
ATOM 841 C CA . ASP A 1 103 ? -8.606 3.576 11.316 1.00 95.38 103 ASP A CA 1
ATOM 842 C C . ASP A 1 103 ? -8.977 2.462 12.318 1.00 95.38 103 ASP A C 1
ATOM 844 O O . ASP A 1 103 ? -8.791 2.617 13.529 1.00 95.38 103 ASP A O 1
ATOM 848 N N . LYS A 1 104 ? -9.490 1.327 11.825 1.00 96.44 104 LYS A N 1
ATOM 849 C CA . LYS A 1 104 ? -9.955 0.203 12.648 1.00 96.44 104 LYS A CA 1
ATOM 850 C C . LYS A 1 104 ? -8.834 -0.754 13.045 1.00 96.44 104 LYS A C 1
ATOM 852 O O . LYS A 1 104 ? -8.732 -1.110 14.221 1.00 96.44 104 LYS A O 1
ATOM 857 N N . ASP A 1 105 ? -8.023 -1.177 12.082 1.00 95.06 105 ASP A N 1
ATOM 858 C CA . ASP A 1 105 ? -7.075 -2.279 12.2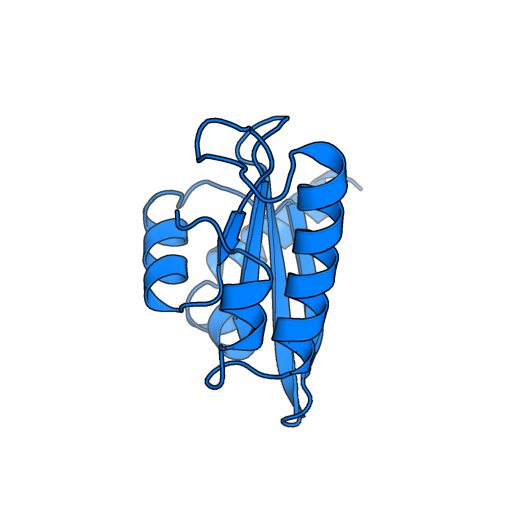68 1.00 95.06 105 ASP A CA 1
ATOM 859 C C . ASP A 1 105 ? -5.676 -1.770 12.636 1.00 95.06 105 ASP A C 1
ATOM 861 O O . ASP A 1 105 ? -4.915 -2.476 13.303 1.00 95.06 105 ASP A O 1
ATOM 865 N N . TYR A 1 106 ? -5.353 -0.517 12.293 1.00 93.88 106 TYR A N 1
ATOM 866 C CA . TYR A 1 106 ? -4.051 0.092 12.573 1.00 93.88 106 TYR A CA 1
ATOM 867 C C . TYR A 1 106 ? -4.129 1.463 13.281 1.00 93.88 106 TYR A C 1
ATOM 869 O O . TYR A 1 106 ? -3.378 2.383 12.939 1.00 93.88 106 TYR A O 1
ATOM 877 N N . PRO A 1 107 ? -4.939 1.619 14.350 1.00 93.06 107 PRO A N 1
ATOM 878 C CA . PRO A 1 107 ? -5.129 2.907 15.027 1.00 93.06 107 PRO A CA 1
ATOM 879 C C . PRO A 1 107 ? -3.843 3.463 15.660 1.00 93.06 107 PRO A C 1
ATOM 881 O O . PRO A 1 107 ? -3.734 4.661 15.916 1.00 93.06 107 PRO A O 1
ATOM 884 N N . THR A 1 108 ? -2.861 2.605 15.947 1.00 91.06 108 THR A N 1
ATOM 885 C CA . THR A 1 108 ? -1.564 3.030 16.489 1.00 91.06 108 THR A CA 1
ATOM 886 C C . THR A 1 108 ? -0.740 3.799 15.456 1.00 91.06 108 THR A C 1
ATOM 888 O O . THR A 1 108 ? -0.118 4.786 15.837 1.00 91.06 108 THR A O 1
ATOM 891 N N . LEU A 1 109 ? -0.791 3.417 14.171 1.00 91.56 109 LEU A N 1
ATOM 892 C CA . LEU A 1 109 ? -0.079 4.128 13.100 1.00 91.56 109 LEU A CA 1
ATOM 893 C C . LEU A 1 109 ? -0.600 5.558 12.949 1.00 91.56 109 LEU A C 1
ATOM 895 O O . LEU A 1 109 ? 0.187 6.498 12.874 1.00 91.56 109 LEU A O 1
ATOM 899 N N . VAL A 1 110 ? -1.926 5.724 12.984 1.00 92.19 110 VAL A N 1
ATOM 900 C CA . VAL A 1 110 ? -2.578 7.042 12.919 1.00 92.19 110 VAL A CA 1
ATOM 901 C C . VAL A 1 110 ? -2.119 7.921 14.083 1.00 92.19 110 VAL A C 1
ATOM 903 O O . VAL A 1 110 ? -1.652 9.036 13.875 1.00 92.19 110 VAL A O 1
ATOM 906 N N . LYS A 1 111 ? -2.145 7.387 15.310 1.00 91.12 111 LYS A N 1
ATOM 907 C CA . LYS A 1 111 ? -1.683 8.118 16.501 1.00 91.12 111 LYS A CA 1
ATOM 908 C C . LYS A 1 111 ? -0.206 8.493 16.433 1.00 91.12 111 LYS A C 1
ATOM 910 O O . LYS A 1 111 ? 0.161 9.577 16.873 1.00 91.12 111 LYS A O 1
ATOM 915 N N . GLN A 1 112 ? 0.646 7.596 15.940 1.00 88.50 112 GLN A N 1
ATOM 916 C CA . GLN A 1 112 ? 2.079 7.859 15.796 1.00 88.50 112 GLN A CA 1
ATOM 917 C C . GLN A 1 112 ? 2.341 8.979 14.789 1.00 88.50 112 GLN A C 1
ATOM 919 O O . GLN A 1 112 ? 3.130 9.876 15.083 1.00 88.50 112 GLN A O 1
ATOM 924 N N . TYR A 1 113 ? 1.641 8.961 13.654 1.00 90.69 113 TYR A N 1
ATOM 925 C CA . TYR A 1 113 ? 1.710 10.021 12.653 1.00 90.69 113 TYR A CA 1
ATOM 926 C C . TYR A 1 113 ? 1.267 11.379 13.227 1.00 90.69 113 TYR A C 1
ATOM 928 O O . TYR A 1 113 ? 2.021 12.351 13.183 1.00 90.69 113 TYR A O 1
ATOM 936 N N . GLU A 1 114 ? 0.093 11.440 13.863 1.00 88.81 114 GLU A N 1
ATOM 937 C CA . GLU A 1 114 ? -0.435 12.668 14.480 1.00 88.81 114 GLU A CA 1
ATOM 938 C C . GLU A 1 114 ? 0.471 13.211 15.596 1.00 88.81 114 GLU A C 1
ATOM 940 O O . GLU A 1 114 ? 0.697 14.420 15.700 1.00 88.81 114 GLU A O 1
ATOM 945 N N . ALA A 1 115 ? 1.029 12.322 16.424 1.00 85.19 115 ALA A N 1
ATOM 946 C CA . ALA A 1 115 ? 1.985 12.703 17.456 1.00 85.19 115 ALA A CA 1
ATOM 947 C C . ALA A 1 115 ? 3.271 13.284 16.847 1.00 85.19 115 ALA A C 1
ATOM 949 O O . ALA A 1 115 ? 3.767 14.296 17.341 1.00 85.19 115 ALA A O 1
ATOM 950 N N . GLY A 1 116 ? 3.777 12.702 15.754 1.00 75.38 116 GLY A N 1
ATOM 951 C CA . GLY A 1 116 ? 4.923 13.229 15.008 1.00 75.38 116 GLY A CA 1
ATOM 952 C C . GLY A 1 116 ? 4.703 14.669 14.540 1.00 75.38 116 GLY A C 1
ATOM 953 O O . GLY A 1 116 ? 5.529 15.539 14.822 1.00 75.38 116 GLY A O 1
ATOM 954 N N . LEU A 1 117 ? 3.539 14.955 13.945 1.00 72.06 117 LEU A N 1
ATOM 955 C CA . LEU A 1 117 ? 3.159 16.309 13.514 1.00 72.06 117 LEU A CA 1
ATOM 956 C C . LEU A 1 117 ? 3.124 17.312 14.676 1.00 72.06 117 LEU A C 1
ATOM 958 O O . LEU A 1 117 ? 3.490 18.474 14.508 1.00 72.06 117 LEU A O 1
ATOM 962 N N . SER A 1 118 ? 2.713 16.873 15.868 1.00 63.69 118 SER A N 1
ATOM 963 C CA . SER A 1 118 ? 2.632 17.741 17.050 1.00 63.69 118 SER A CA 1
ATOM 964 C C . SER A 1 118 ? 3.994 18.164 17.616 1.00 63.69 118 SER A C 1
ATOM 966 O O . SER A 1 118 ? 4.072 19.186 18.289 1.00 63.69 118 SER A O 1
ATOM 968 N N . THR A 1 119 ? 5.068 17.418 17.329 1.00 58.53 119 THR A N 1
ATOM 969 C CA . THR A 1 119 ? 6.434 17.744 17.788 1.00 58.53 119 THR A CA 1
ATOM 970 C C . THR A 1 119 ? 7.186 18.708 16.869 1.00 58.53 119 THR A C 1
ATOM 972 O O . THR A 1 119 ? 8.267 19.174 17.223 1.00 58.53 119 THR A O 1
ATOM 975 N N . LEU A 1 120 ? 6.614 19.011 15.700 1.00 57.38 120 LEU A N 1
ATOM 976 C CA . LEU A 1 120 ? 7.178 19.917 14.697 1.00 57.38 120 LEU A CA 1
ATOM 977 C C . LEU A 1 120 ? 6.658 21.365 14.826 1.00 57.38 120 LEU A C 1
ATOM 979 O O . LEU A 1 120 ? 7.062 22.213 14.030 1.00 57.38 120 LEU A O 1
ATOM 983 N N . ASN A 1 121 ? 5.803 21.647 15.821 1.00 44.72 121 ASN A N 1
ATOM 984 C CA . ASN A 1 121 ? 5.192 22.959 16.082 1.00 44.72 121 ASN A CA 1
ATOM 985 C C . ASN A 1 121 ? 5.653 23.584 17.403 1.00 44.72 121 ASN A C 1
ATOM 987 O O . ASN A 1 121 ? 5.719 22.853 18.417 1.00 44.72 121 ASN A O 1
#

Organism: NCBI:txid154288

Secondary structure (DSSP, 8-state):
-----HHHHTT--SS-HHHHHHHHHHHHHHHHHH-TT--TTS---EEE--HHHHHHHHHHTTT---SEEEEEE-TTS-EEEEEEEESSSS-EEEEEEEHHHHHHH-HHHHHHHHHHHHTT-

Sequence (121 aa):
MKIWKLEQLKQETNVDEMVLAKAEEILKVLNVHYGDDRLVTDLGGYILLDIEEIHTFITQHSTLIPEYIESFEGRDSNQYVEVLFMLSSDDHVVLYLLKETLDKDYPTLVKQYEAGLSTLN

pLDDT: mean 89.78, std 9.2, range [44.72, 98.25]